Protein AF-A0A354BU21-F1 (afdb_monomer)

Sequence (118 aa):
MILKIMLWLSRILAILAILFIMMFSLDVFGGGDPLTKQMLAFLIHNIPAFALIIALVVSWRYEIAGGAIFILLFIALGIFWGSFKGNSGSLILIAPFLLVGMLLILHRILIAGRGNSQ

Foldseek 3Di:
DVLVVLLVVLLVLLVVLLVVQLVVLCVLPPDPDDPVVSVVSSVVSSPLSVQSVVLSVCCVVPLQSSLVSLVVSLVVQCVVVVVVVPVVVSNVSSVSSNVSSVSSVVSVVVVVVVVVPD

Mean predicted aligned error: 5.65 Å

Radius of gyration: 16.87 Å; Cα contacts (8 Å, |Δi|>4): 102; chains: 1; bounding box: 43×20×57 Å

Structure (mmCIF, N/CA/C/O backbone):
data_AF-A0A354BU21-F1
#
_entry.id   AF-A0A354BU21-F1
#
loop_
_atom_site.group_PDB
_atom_site.id
_atom_site.type_symbol
_atom_site.label_atom_id
_atom_site.label_alt_id
_atom_site.label_comp_id
_atom_site.label_asym_id
_atom_site.label_entity_id
_atom_site.label_seq_id
_atom_site.pdbx_PDB_ins_code
_atom_site.Cartn_x
_atom_site.Cartn_y
_atom_site.Cartn_z
_atom_site.occupancy
_atom_site.B_iso_or_equiv
_atom_site.auth_seq_id
_atom_site.auth_comp_id
_atom_site.auth_asym_id
_atom_site.auth_atom_id
_atom_site.pdbx_PDB_model_num
ATOM 1 N N . MET A 1 1 ? -17.260 11.143 14.302 1.00 74.88 1 MET A N 1
ATOM 2 C CA . MET A 1 1 ? -16.518 11.888 13.258 1.00 74.88 1 MET A CA 1
ATOM 3 C C . MET A 1 1 ? -15.110 11.340 13.059 1.00 74.88 1 MET A C 1
ATOM 5 O O . MET A 1 1 ? -14.862 10.779 12.004 1.00 74.88 1 MET A O 1
ATOM 9 N N . ILE A 1 2 ? -14.243 11.396 14.076 1.00 81.00 2 ILE A N 1
ATOM 10 C CA . ILE A 1 2 ? -12.824 10.986 13.998 1.00 81.00 2 ILE A CA 1
ATOM 11 C C . ILE A 1 2 ? -12.589 9.567 13.452 1.00 81.00 2 ILE A C 1
ATOM 13 O O . ILE A 1 2 ? -11.775 9.406 12.555 1.00 81.00 2 ILE A O 1
ATOM 17 N N . LEU A 1 3 ? -13.343 8.556 13.903 1.00 82.00 3 LEU A N 1
ATOM 18 C CA . LEU A 1 3 ? -13.161 7.172 13.428 1.00 82.00 3 LEU A CA 1
ATOM 19 C C . LEU A 1 3 ? -13.400 7.036 11.914 1.00 82.00 3 LEU A C 1
ATOM 21 O O . LEU A 1 3 ? -12.572 6.486 11.199 1.00 82.00 3 LEU A O 1
ATOM 25 N N . LYS A 1 4 ? -14.475 7.654 11.398 1.00 82.69 4 LYS A N 1
ATOM 26 C CA . LYS A 1 4 ? -14.745 7.686 9.951 1.00 82.69 4 LYS A CA 1
ATOM 27 C C . LYS A 1 4 ? -13.610 8.378 9.189 1.00 82.69 4 LYS A C 1
ATOM 29 O O . LYS A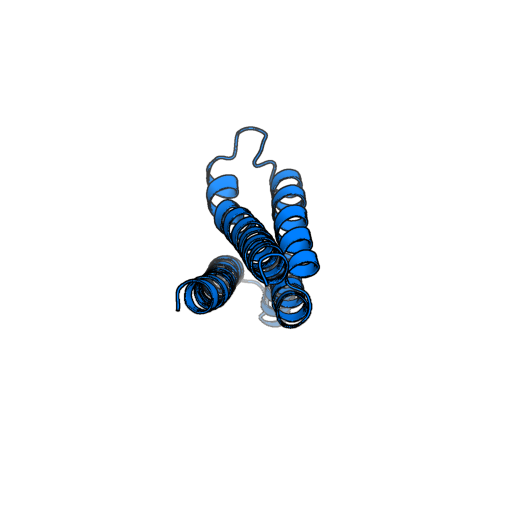 1 4 ? -13.189 7.865 8.161 1.00 82.69 4 LYS A O 1
ATOM 34 N N . ILE A 1 5 ? -13.100 9.501 9.700 1.00 85.62 5 ILE A N 1
ATOM 35 C CA . ILE A 1 5 ? -11.979 10.226 9.080 1.00 85.62 5 ILE A CA 1
ATOM 36 C C . ILE A 1 5 ? -10.738 9.329 9.008 1.00 85.62 5 ILE A C 1
ATOM 38 O O . ILE A 1 5 ? -10.104 9.266 7.965 1.00 85.62 5 ILE A O 1
ATOM 42 N N . MET A 1 6 ? -10.435 8.579 10.069 1.00 83.12 6 MET A N 1
ATOM 43 C CA . MET A 1 6 ? -9.271 7.691 10.138 1.00 83.12 6 MET A CA 1
ATOM 44 C C . MET A 1 6 ? -9.343 6.538 9.121 1.00 83.12 6 MET A C 1
ATOM 46 O O . MET A 1 6 ? -8.348 6.215 8.470 1.00 83.12 6 MET A O 1
ATOM 50 N N . LEU A 1 7 ? -10.535 5.967 8.922 1.00 84.88 7 LEU A N 1
ATOM 51 C CA . LEU A 1 7 ? -10.777 4.929 7.917 1.00 84.88 7 LEU A CA 1
ATOM 52 C C . LEU A 1 7 ? -10.614 5.463 6.486 1.00 84.88 7 LEU A C 1
ATOM 54 O O . LEU A 1 7 ? -9.957 4.834 5.655 1.00 84.88 7 LEU A O 1
ATOM 58 N N . TRP A 1 8 ? -11.201 6.626 6.194 1.00 87.75 8 TRP A N 1
ATOM 59 C CA . TRP A 1 8 ? -11.065 7.267 4.885 1.00 87.75 8 TRP A CA 1
ATOM 60 C C . TRP A 1 8 ? -9.624 7.704 4.619 1.00 87.75 8 TRP A C 1
ATOM 62 O O . TRP A 1 8 ? -9.119 7.460 3.527 1.00 87.75 8 TRP A O 1
ATOM 72 N N . LEU A 1 9 ? -8.938 8.248 5.626 1.00 88.31 9 LEU A N 1
ATOM 73 C CA . LEU A 1 9 ? -7.527 8.615 5.545 1.00 88.31 9 LEU A CA 1
ATOM 74 C C . LEU A 1 9 ? -6.653 7.401 5.213 1.00 88.31 9 LEU A C 1
ATOM 76 O O . LEU A 1 9 ? -5.847 7.481 4.293 1.00 88.31 9 LEU A O 1
ATOM 80 N N . SER A 1 10 ? -6.864 6.266 5.891 1.00 87.88 10 SER A N 1
ATOM 81 C CA . SER A 1 10 ? -6.135 5.016 5.615 1.00 87.88 10 SER A CA 1
ATOM 82 C C . SER A 1 10 ? -6.291 4.577 4.158 1.00 87.88 10 SER A C 1
ATOM 84 O O . SER A 1 10 ? -5.318 4.212 3.504 1.00 87.88 10 SER A O 1
ATOM 86 N N . ARG A 1 11 ? -7.520 4.638 3.631 1.00 89.81 11 ARG A N 1
ATOM 87 C CA . ARG A 1 11 ? -7.841 4.217 2.258 1.00 89.81 11 ARG A CA 1
ATOM 88 C C . ARG A 1 11 ? -7.256 5.164 1.219 1.00 89.81 11 ARG A C 1
ATOM 90 O O . ARG A 1 11 ? -6.665 4.698 0.253 1.00 89.81 11 ARG A O 1
ATOM 97 N N . ILE A 1 12 ? -7.400 6.473 1.421 1.00 92.75 12 ILE A N 1
ATOM 98 C CA . ILE A 1 12 ? -6.835 7.484 0.520 1.00 92.75 12 ILE A CA 1
ATOM 99 C C . ILE A 1 12 ? -5.311 7.355 0.496 1.00 92.75 12 ILE A C 1
ATOM 101 O O . ILE A 1 12 ? -4.725 7.312 -0.581 1.00 92.75 12 ILE A O 1
ATOM 105 N N . LEU A 1 13 ? -4.677 7.211 1.664 1.00 91.88 13 LEU A N 1
ATOM 106 C CA . LEU A 1 13 ? -3.231 7.029 1.768 1.00 91.88 13 LEU A CA 1
ATOM 107 C C . LEU A 1 13 ? -2.765 5.752 1.054 1.00 91.88 13 LEU A C 1
ATOM 109 O O . LEU A 1 13 ? -1.783 5.793 0.318 1.00 91.88 13 LEU A O 1
ATOM 113 N N . ALA A 1 14 ? -3.495 4.643 1.208 1.00 92.19 14 ALA A N 1
ATOM 114 C CA . ALA A 1 14 ? -3.206 3.397 0.503 1.00 92.19 14 ALA A CA 1
ATOM 115 C C . ALA A 1 14 ? -3.312 3.551 -1.021 1.00 92.19 14 ALA A C 1
ATOM 117 O O . ALA A 1 14 ? -2.407 3.134 -1.738 1.00 92.19 14 ALA A O 1
ATOM 118 N N . ILE A 1 15 ? -4.384 4.179 -1.517 1.00 93.94 15 ILE A N 1
ATOM 119 C CA . ILE A 1 15 ? -4.586 4.422 -2.953 1.00 93.94 15 ILE A CA 1
ATOM 120 C C . ILE A 1 15 ? -3.452 5.286 -3.509 1.00 93.94 15 ILE A C 1
ATOM 122 O O . ILE A 1 15 ? -2.859 4.931 -4.525 1.00 93.94 15 ILE A O 1
ATOM 126 N N . LEU A 1 16 ? -3.117 6.387 -2.832 1.00 93.94 16 LEU A N 1
ATOM 127 C CA . LEU A 1 16 ? -2.031 7.273 -3.252 1.00 93.94 16 LEU A CA 1
ATOM 128 C C . LEU A 1 16 ? -0.683 6.545 -3.278 1.00 93.94 16 LEU A C 1
ATOM 130 O O . LEU A 1 16 ? 0.065 6.696 -4.239 1.00 93.94 16 LEU A O 1
ATOM 134 N N . ALA A 1 17 ? -0.391 5.722 -2.271 1.00 90.88 17 ALA A N 1
ATOM 135 C CA . ALA A 1 17 ? 0.848 4.952 -2.222 1.00 90.88 17 ALA A CA 1
ATOM 136 C C . ALA A 1 17 ? 0.927 3.886 -3.335 1.00 90.88 17 ALA A C 1
ATOM 138 O O . ALA A 1 17 ? 1.988 3.694 -3.926 1.00 90.88 17 ALA A O 1
ATOM 139 N N . ILE A 1 18 ? -0.192 3.231 -3.666 1.00 93.25 18 ILE A N 1
ATOM 140 C CA . ILE A 1 18 ? -0.276 2.284 -4.791 1.00 93.25 18 ILE A CA 1
ATOM 141 C C . ILE A 1 18 ? -0.014 3.002 -6.116 1.00 93.25 18 ILE A C 1
ATOM 143 O O . ILE A 1 18 ? 0.813 2.543 -6.901 1.00 93.25 18 ILE A O 1
ATOM 147 N N . LEU A 1 19 ? -0.690 4.131 -6.355 1.00 92.69 19 LEU A N 1
ATOM 148 C CA . LEU A 1 19 ? -0.500 4.923 -7.573 1.00 92.69 19 LEU A CA 1
ATOM 149 C C . LEU A 1 19 ? 0.944 5.417 -7.690 1.00 92.69 19 LEU A C 1
ATOM 151 O O . LEU A 1 19 ? 1.528 5.338 -8.767 1.00 92.69 19 LEU A O 1
ATOM 155 N N . PHE A 1 20 ? 1.536 5.855 -6.579 1.00 91.12 20 PHE A N 1
ATOM 156 C CA . PHE A 1 20 ? 2.929 6.279 -6.537 1.00 91.12 20 PHE A CA 1
ATOM 157 C C . PHE A 1 20 ? 3.890 5.152 -6.936 1.00 91.12 20 PHE A C 1
ATOM 159 O O . PHE A 1 20 ? 4.766 5.385 -7.762 1.00 91.12 20 PHE A O 1
ATOM 166 N N . ILE A 1 21 ? 3.700 3.922 -6.437 1.00 89.06 21 ILE A N 1
ATOM 167 C CA . ILE A 1 21 ? 4.499 2.768 -6.890 1.00 89.06 21 ILE A CA 1
ATOM 168 C C . ILE A 1 21 ? 4.278 2.477 -8.373 1.00 89.06 21 ILE A C 1
ATOM 170 O O . ILE A 1 21 ? 5.249 2.250 -9.092 1.00 89.06 21 ILE A O 1
ATOM 174 N N . MET A 1 22 ? 3.029 2.495 -8.846 1.00 90.88 22 MET A N 1
ATOM 175 C CA . MET A 1 22 ? 2.736 2.224 -10.256 1.00 90.88 22 MET A CA 1
ATOM 176 C C . MET A 1 22 ? 3.447 3.203 -11.192 1.00 90.88 22 MET A C 1
ATOM 178 O O . MET A 1 22 ? 3.871 2.801 -12.272 1.00 90.88 22 MET A O 1
ATOM 182 N N . MET A 1 23 ? 3.648 4.459 -10.783 1.00 91.62 23 MET A N 1
ATOM 183 C CA . MET A 1 23 ? 4.386 5.433 -11.593 1.00 91.62 23 MET A CA 1
ATOM 184 C C . MET A 1 23 ? 5.830 5.006 -11.885 1.00 91.62 23 MET A C 1
ATOM 186 O O . MET A 1 23 ? 6.318 5.305 -12.970 1.00 91.62 23 MET A O 1
ATOM 190 N N . PHE A 1 24 ? 6.501 4.277 -10.984 1.00 88.06 24 PHE A N 1
ATOM 191 C CA . PHE A 1 24 ? 7.869 3.799 -11.234 1.00 88.06 24 PHE A CA 1
ATOM 192 C C . PHE A 1 24 ? 7.932 2.771 -12.363 1.00 88.06 24 PHE A C 1
ATOM 194 O O . PHE A 1 24 ? 8.906 2.753 -13.099 1.00 88.06 24 PHE A O 1
ATOM 201 N N . SER A 1 25 ? 6.878 1.973 -12.558 1.00 90.62 25 SER A N 1
ATOM 202 C CA . SER A 1 25 ? 6.828 0.984 -13.647 1.00 90.62 25 SER A CA 1
ATOM 203 C C . SER A 1 25 ? 6.757 1.606 -15.046 1.00 90.62 25 SER A C 1
ATOM 205 O O . SER A 1 25 ? 6.969 0.911 -16.039 1.00 90.62 25 SER A O 1
ATOM 207 N N . LEU A 1 26 ? 6.449 2.907 -15.144 1.00 91.00 26 LEU A N 1
ATOM 208 C CA . LEU A 1 26 ? 6.425 3.620 -16.419 1.00 91.00 26 LEU A CA 1
ATOM 209 C C . LEU A 1 26 ? 7.830 3.790 -17.021 1.00 91.00 26 LEU A C 1
ATOM 211 O O . LEU A 1 26 ? 7.925 4.102 -18.205 1.00 91.00 26 LEU A O 1
ATOM 215 N N . ASP A 1 27 ? 8.898 3.560 -16.247 1.00 89.00 27 ASP A N 1
ATOM 216 C CA . ASP A 1 27 ? 10.287 3.627 -16.723 1.00 89.00 27 ASP A CA 1
ATOM 217 C C . ASP A 1 27 ? 10.623 2.579 -17.801 1.00 89.00 27 ASP A C 1
ATOM 219 O O . ASP A 1 27 ? 11.557 2.759 -18.580 1.00 89.00 27 ASP A O 1
ATOM 223 N N . VAL A 1 28 ? 9.821 1.515 -17.888 1.00 90.56 28 VAL A N 1
ATOM 224 C CA . VAL A 1 28 ? 9.927 0.453 -18.893 1.00 90.56 28 VAL A CA 1
ATOM 225 C C . VAL A 1 28 ? 9.606 0.976 -20.300 1.00 90.56 28 VAL A C 1
ATOM 227 O O . VAL A 1 28 ? 10.063 0.407 -21.298 1.00 90.56 28 VAL A O 1
ATOM 230 N N . PHE A 1 29 ? 8.820 2.051 -20.405 1.00 89.00 29 PHE A N 1
ATOM 231 C CA . PHE A 1 29 ? 8.453 2.642 -21.687 1.00 89.00 29 PHE A CA 1
ATOM 232 C C . PHE A 1 29 ? 9.547 3.574 -22.215 1.00 89.00 29 PHE A C 1
ATOM 234 O O . PHE A 1 29 ? 10.121 4.374 -21.484 1.00 89.00 29 PHE A O 1
ATOM 241 N N . GLY A 1 30 ? 9.800 3.510 -23.525 1.00 83.31 30 GLY A N 1
ATOM 242 C CA . GLY A 1 30 ? 10.805 4.351 -24.195 1.00 83.31 30 GLY A CA 1
ATOM 243 C C . GLY A 1 30 ? 12.152 3.668 -24.447 1.00 83.31 30 GLY A C 1
ATOM 244 O O . GLY A 1 30 ? 13.028 4.263 -25.072 1.00 83.31 30 GLY A O 1
ATOM 245 N N . GLY A 1 31 ? 12.309 2.406 -24.036 1.00 78.19 31 GLY A N 1
ATOM 246 C CA . GLY A 1 31 ? 13.399 1.550 -24.509 1.00 78.19 31 GLY A CA 1
ATOM 247 C C . GLY A 1 31 ? 13.222 1.156 -25.983 1.00 78.19 31 GLY A C 1
ATOM 248 O O . GLY A 1 31 ? 12.108 1.127 -26.500 1.00 78.19 31 GLY A O 1
ATOM 249 N N . GLY A 1 32 ? 14.311 0.792 -26.669 1.00 85.75 32 GLY A N 1
ATOM 250 C CA . GLY A 1 32 ? 14.281 0.314 -28.066 1.00 85.75 32 GLY A CA 1
ATOM 251 C C . GLY A 1 32 ? 13.638 -1.069 -28.271 1.00 85.75 32 GLY A C 1
ATOM 252 O O . GLY A 1 32 ? 13.707 -1.624 -29.365 1.00 85.75 32 GLY A O 1
ATOM 253 N N . ASP A 1 33 ? 13.047 -1.646 -27.223 1.00 88.81 33 ASP A N 1
ATOM 254 C CA . ASP A 1 33 ? 12.380 -2.944 -27.259 1.00 88.81 33 ASP A CA 1
ATOM 255 C C . ASP A 1 33 ? 11.009 -2.870 -27.963 1.00 88.81 33 ASP A C 1
ATOM 257 O O . ASP A 1 33 ? 10.345 -1.833 -27.922 1.00 88.81 33 ASP A O 1
ATOM 261 N N . PRO A 1 34 ? 10.511 -3.974 -28.550 1.00 93.12 34 PRO A N 1
ATOM 262 C CA . PRO A 1 34 ? 9.161 -4.034 -29.105 1.00 93.12 34 PRO A CA 1
ATOM 263 C C . PRO A 1 34 ? 8.079 -3.714 -28.064 1.00 93.12 34 PRO A C 1
ATOM 265 O O . PRO A 1 34 ? 8.173 -4.129 -26.906 1.00 93.12 34 PRO A O 1
ATOM 268 N N . LEU A 1 35 ? 6.994 -3.062 -28.497 1.00 90.00 35 LEU A N 1
ATOM 269 C CA . LEU A 1 35 ? 5.894 -2.630 -27.622 1.00 90.00 35 LEU A CA 1
ATOM 270 C C . LEU A 1 35 ? 5.284 -3.784 -26.803 1.00 90.00 35 LEU A C 1
ATOM 272 O O . LEU A 1 35 ? 4.969 -3.612 -25.630 1.00 90.00 35 LEU A O 1
ATOM 276 N N . THR A 1 36 ? 5.193 -4.988 -27.372 1.00 91.69 36 THR A N 1
ATOM 277 C CA . THR A 1 36 ? 4.711 -6.191 -26.667 1.00 91.69 36 THR A CA 1
ATOM 278 C C . THR A 1 36 ? 5.583 -6.564 -25.468 1.00 91.69 36 THR A C 1
ATOM 280 O O . THR A 1 36 ? 5.065 -6.919 -24.408 1.00 91.69 36 THR A O 1
ATOM 283 N N . LYS A 1 37 ? 6.907 -6.446 -25.607 1.00 92.06 37 LYS A N 1
ATOM 284 C CA . LYS A 1 37 ? 7.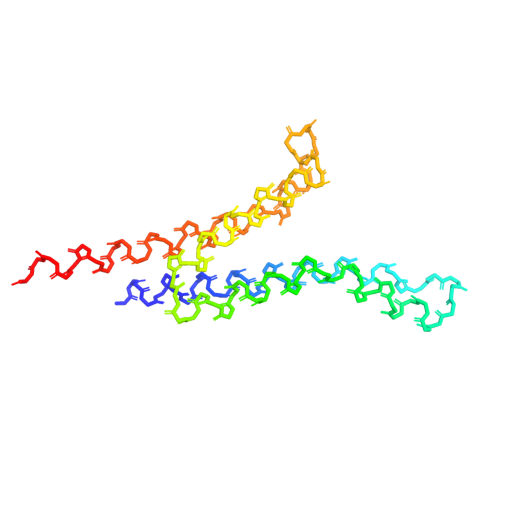869 -6.732 -24.539 1.00 92.06 37 LYS A CA 1
ATOM 285 C C . LYS A 1 37 ? 7.811 -5.662 -23.447 1.00 92.06 37 LYS A C 1
ATOM 287 O O . LYS A 1 37 ? 7.829 -6.014 -22.271 1.00 92.06 37 LYS A O 1
ATOM 292 N N . GLN A 1 38 ? 7.649 -4.391 -23.825 1.00 92.44 38 GLN A N 1
ATOM 293 C CA . GLN A 1 38 ? 7.448 -3.290 -22.873 1.00 92.44 38 GLN A CA 1
ATOM 294 C C . GLN A 1 38 ? 6.161 -3.477 -22.055 1.00 92.44 38 GLN A C 1
ATOM 296 O O . GLN A 1 38 ? 6.191 -3.362 -20.833 1.00 92.44 38 GLN A O 1
ATOM 301 N N . MET A 1 39 ? 5.044 -3.853 -22.692 1.00 91.56 39 MET 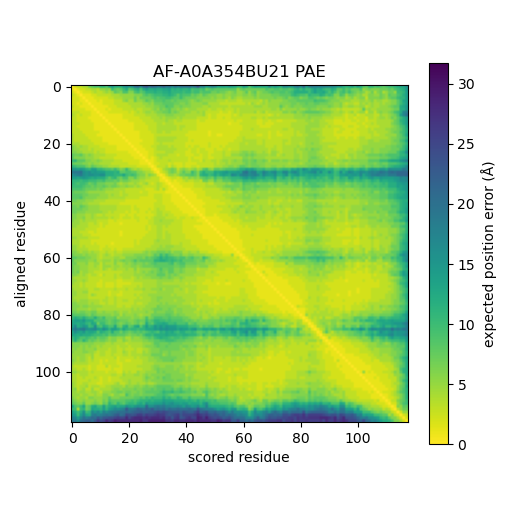A N 1
ATOM 302 C CA . MET A 1 39 ? 3.782 -4.118 -21.984 1.00 91.56 39 MET A CA 1
ATOM 303 C C . MET A 1 39 ? 3.896 -5.284 -20.995 1.00 91.56 39 MET A C 1
ATOM 305 O O . MET A 1 39 ? 3.381 -5.198 -19.879 1.00 91.56 39 MET A O 1
ATOM 309 N N . LEU A 1 40 ? 4.585 -6.365 -21.376 1.00 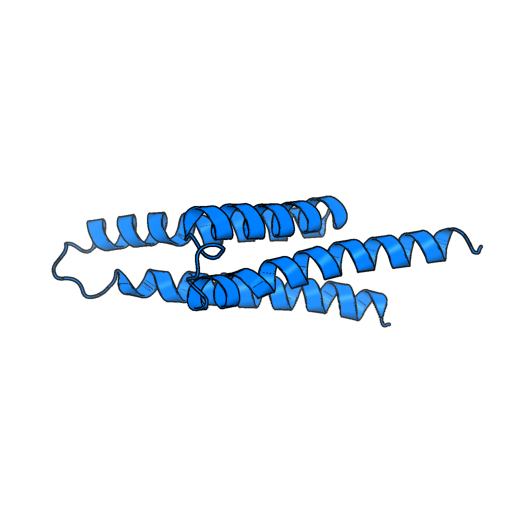92.62 40 LEU A N 1
ATOM 310 C CA . LEU A 1 40 ? 4.810 -7.499 -20.478 1.00 92.62 40 LEU A CA 1
ATOM 311 C C . LEU A 1 40 ? 5.686 -7.097 -19.284 1.00 92.62 40 LEU A C 1
ATOM 313 O O . LEU A 1 40 ? 5.359 -7.415 -18.141 1.00 92.62 40 LEU A O 1
ATOM 317 N N . ALA A 1 41 ? 6.772 -6.368 -19.541 1.00 91.50 41 ALA A N 1
ATOM 318 C CA . ALA A 1 41 ? 7.662 -5.880 -18.497 1.00 91.50 41 ALA A CA 1
ATOM 319 C C . ALA A 1 41 ? 6.943 -4.907 -17.546 1.00 91.50 41 ALA A C 1
ATOM 321 O O . ALA A 1 41 ? 7.104 -5.039 -16.334 1.00 91.50 41 ALA A O 1
ATOM 322 N N . PHE A 1 42 ? 6.078 -4.026 -18.055 1.00 92.81 42 PHE A N 1
ATOM 323 C CA . PHE A 1 42 ? 5.221 -3.154 -17.247 1.00 92.81 42 PHE A CA 1
ATOM 324 C C . PHE A 1 42 ? 4.283 -3.949 -16.321 1.00 92.81 42 PHE A C 1
ATOM 326 O O . PHE A 1 42 ? 4.149 -3.624 -15.140 1.00 92.81 42 PHE A O 1
ATOM 333 N N . LEU A 1 43 ? 3.660 -5.026 -16.818 1.00 91.88 43 LEU A N 1
ATOM 334 C CA . LEU A 1 43 ? 2.802 -5.896 -16.001 1.00 9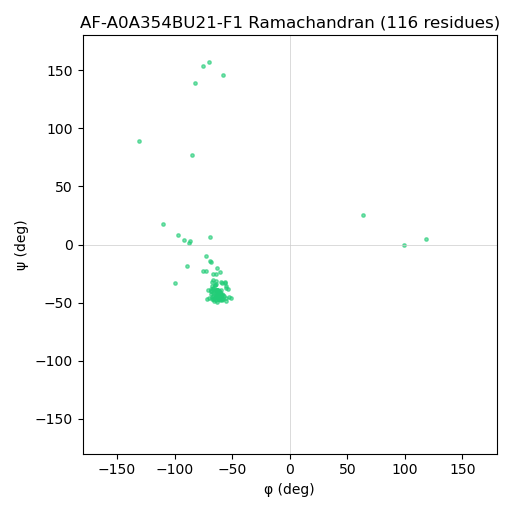1.88 43 LEU A CA 1
ATOM 335 C C . LEU A 1 43 ? 3.581 -6.576 -14.869 1.00 91.88 43 LEU A C 1
ATOM 337 O O . LEU A 1 43 ? 3.100 -6.633 -13.738 1.00 91.88 43 LEU A O 1
ATOM 341 N N . ILE A 1 44 ? 4.789 -7.061 -15.165 1.00 91.00 44 ILE A N 1
ATOM 342 C CA . ILE A 1 44 ? 5.655 -7.728 -14.185 1.00 91.00 44 ILE A CA 1
ATOM 343 C C . ILE A 1 44 ? 6.152 -6.731 -13.126 1.00 91.00 44 ILE A C 1
ATOM 345 O O . ILE A 1 44 ? 6.110 -7.034 -11.933 1.00 91.00 44 ILE A O 1
ATOM 349 N N . HIS A 1 45 ? 6.552 -5.520 -13.526 1.00 89.38 45 HIS A N 1
ATOM 350 C CA . HIS A 1 45 ? 6.988 -4.476 -12.588 1.00 89.38 45 HIS A CA 1
ATOM 351 C C . HIS A 1 45 ? 5.861 -4.012 -11.655 1.00 89.38 45 HIS A C 1
ATOM 353 O O . HIS A 1 45 ? 6.132 -3.589 -10.534 1.00 89.38 45 HIS A O 1
ATOM 359 N N . ASN A 1 46 ? 4.598 -4.148 -12.072 1.00 92.50 46 ASN A N 1
ATOM 360 C CA . ASN A 1 46 ? 3.429 -3.805 -11.261 1.00 92.50 46 ASN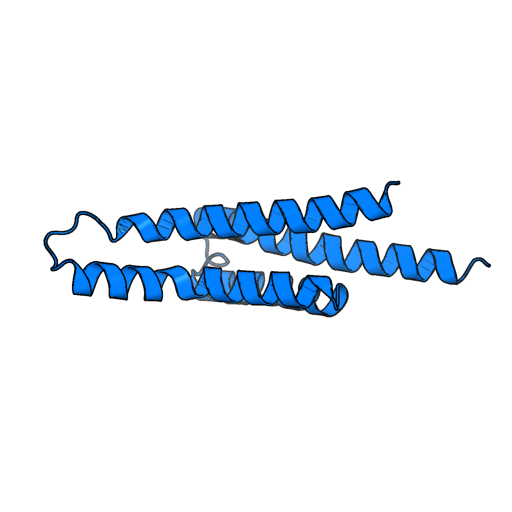 A CA 1
ATOM 361 C C . ASN A 1 46 ? 2.920 -4.929 -10.347 1.00 92.50 46 ASN A C 1
ATOM 363 O O . ASN A 1 46 ? 1.965 -4.704 -9.602 1.00 92.50 46 ASN A O 1
ATOM 367 N N . ILE A 1 47 ? 3.558 -6.105 -10.317 1.00 91.44 47 ILE A N 1
ATOM 368 C CA . ILE A 1 47 ? 3.199 -7.186 -9.377 1.00 91.44 47 ILE A CA 1
ATOM 369 C C . ILE A 1 47 ? 3.120 -6.694 -7.914 1.00 91.44 47 ILE A C 1
ATOM 371 O O . ILE A 1 47 ? 2.115 -6.987 -7.255 1.00 91.44 47 ILE A O 1
ATOM 375 N N . PRO A 1 48 ? 4.085 -5.904 -7.390 1.00 88.25 48 PRO A N 1
ATOM 376 C CA . PRO A 1 48 ? 3.994 -5.353 -6.036 1.00 88.25 48 PRO A CA 1
ATOM 377 C C . PRO A 1 48 ? 2.760 -4.459 -5.842 1.00 88.25 48 PRO A C 1
ATOM 379 O O . PRO A 1 48 ? 2.095 -4.531 -4.809 1.00 88.25 48 PRO A O 1
ATOM 382 N N . ALA A 1 49 ? 2.411 -3.652 -6.848 1.00 91.88 49 ALA A N 1
ATOM 383 C CA . ALA A 1 49 ? 1.246 -2.776 -6.799 1.00 91.88 49 ALA A CA 1
ATOM 384 C C . ALA A 1 49 ? -0.070 -3.570 -6.818 1.00 91.88 49 ALA A C 1
ATOM 386 O O . ALA A 1 49 ? -0.982 -3.263 -6.049 1.00 91.88 49 ALA A O 1
ATOM 387 N N . PHE A 1 50 ? -0.165 -4.633 -7.622 1.00 93.00 50 PHE A N 1
ATOM 388 C CA . PHE A 1 50 ? -1.337 -5.513 -7.627 1.00 93.00 50 PHE A CA 1
ATOM 389 C C . PHE A 1 50 ? -1.533 -6.222 -6.281 1.00 93.00 50 PHE A C 1
ATOM 391 O O . PHE A 1 50 ? -2.664 -6.305 -5.799 1.00 93.00 50 PHE A O 1
ATOM 398 N N . ALA A 1 51 ? -0.452 -6.657 -5.625 1.00 92.00 51 ALA A N 1
ATOM 399 C CA . ALA A 1 51 ? -0.529 -7.226 -4.278 1.00 92.00 51 ALA A CA 1
ATOM 400 C C . ALA A 1 51 ? -1.099 -6.220 -3.257 1.00 92.00 51 ALA A C 1
ATOM 402 O O . ALA A 1 51 ? -1.961 -6.570 -2.447 1.00 92.00 51 ALA A O 1
ATOM 403 N N . LEU A 1 52 ? -0.682 -4.952 -3.336 1.00 91.50 52 LEU A N 1
ATOM 404 C CA . LEU A 1 52 ? -1.204 -3.876 -2.487 1.00 91.50 52 LEU A CA 1
ATOM 405 C C . LEU A 1 52 ? -2.676 -3.546 -2.788 1.00 91.50 52 LEU A C 1
ATOM 407 O O . LEU A 1 52 ? -3.441 -3.275 -1.862 1.00 91.50 52 LEU A O 1
ATOM 411 N N . ILE A 1 53 ? -3.107 -3.615 -4.053 1.00 93.69 53 ILE A N 1
ATOM 412 C CA . ILE A 1 53 ? -4.524 -3.455 -4.426 1.00 93.69 53 ILE A CA 1
ATOM 413 C C . ILE A 1 53 ? -5.373 -4.555 -3.792 1.00 93.69 53 ILE A C 1
ATOM 415 O O . ILE A 1 53 ? -6.415 -4.261 -3.206 1.00 93.69 53 ILE A O 1
ATOM 419 N N . ILE A 1 54 ? -4.925 -5.811 -3.856 1.00 92.88 54 ILE A N 1
ATOM 420 C CA . ILE A 1 54 ? -5.630 -6.928 -3.214 1.00 92.88 54 ILE A CA 1
ATOM 421 C C . ILE A 1 54 ? -5.734 -6.682 -1.702 1.00 92.88 54 ILE A C 1
ATOM 423 O O . ILE A 1 54 ? -6.818 -6.821 -1.134 1.00 92.88 54 ILE A O 1
ATOM 427 N N . ALA A 1 55 ? -4.650 -6.239 -1.058 1.00 90.75 55 ALA A N 1
ATOM 428 C CA . ALA A 1 55 ? -4.654 -5.889 0.363 1.00 90.75 55 ALA A CA 1
ATOM 429 C C . ALA A 1 55 ? -5.666 -4.776 0.691 1.00 90.75 55 ALA A C 1
ATOM 431 O O . ALA A 1 55 ? -6.418 -4.886 1.664 1.00 90.75 55 ALA A O 1
ATOM 432 N N . LEU A 1 56 ? -5.741 -3.734 -0.145 1.00 92.25 56 LEU A N 1
ATOM 433 C CA . LEU A 1 56 ? -6.720 -2.654 -0.012 1.00 92.25 56 LEU A CA 1
ATOM 434 C C . LEU A 1 56 ? -8.160 -3.170 -0.137 1.00 92.25 56 LEU A C 1
ATOM 436 O O . LEU A 1 56 ? -9.001 -2.824 0.695 1.00 92.25 56 LEU A O 1
ATOM 440 N N . VAL A 1 57 ? -8.446 -4.028 -1.119 1.00 92.88 57 VAL A N 1
ATOM 441 C CA . VAL A 1 57 ? -9.783 -4.614 -1.310 1.00 92.88 57 VAL A CA 1
ATOM 442 C C . VAL A 1 57 ? -10.173 -5.481 -0.110 1.00 92.88 57 VAL A C 1
ATOM 444 O O . VAL A 1 57 ? -11.282 -5.352 0.409 1.00 92.88 57 VAL A O 1
ATOM 447 N N . VAL A 1 58 ? -9.255 -6.307 0.401 1.00 89.06 58 VAL A N 1
ATOM 448 C CA . VAL A 1 58 ? -9.488 -7.112 1.614 1.00 89.06 58 VAL A CA 1
ATOM 449 C C . VAL A 1 58 ? -9.741 -6.212 2.830 1.00 89.06 58 VAL A C 1
ATOM 451 O O . VAL A 1 58 ? -10.645 -6.488 3.629 1.00 89.06 58 VAL A O 1
ATOM 454 N N . SER A 1 59 ? -9.016 -5.093 2.940 1.00 88.31 59 SER A N 1
ATOM 455 C CA . SER A 1 59 ? -9.175 -4.132 4.039 1.00 88.31 59 SER A CA 1
ATOM 456 C C . SER A 1 59 ? -10.574 -3.506 4.117 1.00 88.31 59 SER A C 1
ATOM 458 O O . SER A 1 59 ? -10.993 -3.088 5.198 1.00 88.31 59 SER A O 1
ATOM 460 N N . TRP A 1 60 ? -11.335 -3.471 3.013 1.00 83.75 60 TRP A N 1
ATOM 461 C CA . TRP A 1 60 ? -12.695 -2.919 3.012 1.00 83.75 60 TRP A CA 1
ATOM 462 C C . TRP A 1 60 ? -13.690 -3.739 3.820 1.00 83.75 60 TRP A C 1
ATOM 464 O O . TRP A 1 60 ? -14.612 -3.158 4.399 1.00 83.75 60 TRP A O 1
ATOM 474 N N . ARG A 1 61 ? -13.507 -5.060 3.878 1.00 84.00 61 ARG A N 1
ATOM 475 C CA . ARG A 1 61 ? -14.354 -5.955 4.675 1.00 84.00 61 ARG A CA 1
ATOM 476 C C . ARG A 1 61 ? -13.702 -6.333 6.005 1.00 84.00 61 ARG A C 1
ATOM 478 O O . ARG A 1 61 ? -14.414 -6.478 6.998 1.00 84.00 61 ARG A O 1
ATOM 485 N N . TYR A 1 62 ? -12.373 -6.455 6.036 1.00 86.94 62 TYR A N 1
ATOM 486 C CA . TYR A 1 62 ? -11.611 -6.931 7.191 1.00 86.94 62 TYR A CA 1
ATOM 487 C C . TYR A 1 62 ? -10.443 -5.992 7.519 1.00 86.94 62 TYR A C 1
ATOM 489 O O . TYR A 1 62 ? -9.321 -6.196 7.066 1.00 86.94 62 TYR A O 1
ATOM 497 N N . GLU A 1 63 ? -10.690 -4.981 8.357 1.00 85.88 63 GLU A N 1
ATOM 498 C CA . GLU A 1 63 ? -9.694 -3.947 8.698 1.00 85.88 63 GLU A CA 1
ATOM 499 C C . GLU A 1 63 ? -8.401 -4.519 9.310 1.00 85.88 63 GLU A C 1
ATOM 501 O O . GLU A 1 63 ? -7.312 -4.129 8.901 1.00 85.88 63 GLU A O 1
ATOM 506 N N . ILE A 1 64 ? -8.502 -5.487 10.235 1.00 86.12 64 ILE A N 1
ATOM 507 C CA . ILE A 1 64 ? -7.323 -6.117 10.867 1.00 86.12 64 ILE A CA 1
ATOM 508 C C . ILE A 1 64 ? -6.541 -6.951 9.856 1.00 86.12 64 ILE A C 1
ATOM 510 O O . ILE A 1 64 ? -5.321 -6.849 9.801 1.00 86.12 64 ILE A 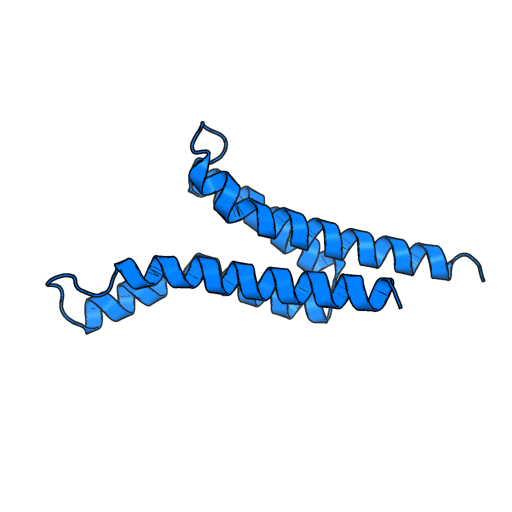O 1
ATOM 514 N N . ALA A 1 65 ? -7.231 -7.762 9.047 1.00 87.00 65 ALA A N 1
ATOM 515 C CA . ALA A 1 65 ? -6.571 -8.595 8.047 1.00 87.00 65 ALA A CA 1
ATOM 516 C C . ALA A 1 65 ? -5.880 -7.725 6.989 1.00 87.00 65 ALA A C 1
ATOM 518 O O . ALA A 1 65 ? -4.715 -7.951 6.685 1.00 87.00 65 ALA A O 1
ATOM 519 N N . GLY A 1 66 ? -6.555 -6.681 6.498 1.00 88.12 66 GLY A N 1
ATOM 520 C CA . GLY A 1 66 ? -5.960 -5.711 5.582 1.00 88.12 66 GLY A CA 1
ATOM 521 C C . GLY A 1 66 ? -4.742 -5.020 6.191 1.00 88.12 66 GLY A C 1
ATOM 522 O O . GLY A 1 66 ? -3.687 -4.982 5.564 1.00 88.12 66 GLY A O 1
ATOM 523 N N . GLY A 1 67 ? -4.851 -4.542 7.435 1.00 89.38 67 GLY A N 1
ATOM 524 C CA . GLY A 1 67 ? -3.734 -3.909 8.134 1.00 89.38 67 GLY A CA 1
ATOM 525 C C . GLY A 1 67 ? -2.539 -4.846 8.334 1.00 89.38 67 GLY A C 1
ATOM 526 O O . GLY A 1 67 ? -1.404 -4.459 8.061 1.00 89.38 67 GLY A O 1
ATOM 527 N N . ALA A 1 68 ? -2.790 -6.098 8.722 1.00 92.44 68 ALA A N 1
ATOM 528 C CA . ALA A 1 68 ? -1.757 -7.123 8.847 1.00 92.44 68 ALA A CA 1
ATOM 529 C C . ALA A 1 68 ? -1.079 -7.420 7.500 1.00 92.44 68 ALA A C 1
ATOM 531 O O . ALA A 1 68 ? 0.146 -7.484 7.440 1.00 92.44 68 ALA A O 1
ATOM 532 N N . ILE A 1 69 ? -1.846 -7.532 6.411 1.00 92.62 69 ILE A N 1
ATOM 533 C CA . ILE A 1 69 ? -1.296 -7.743 5.065 1.00 92.62 69 ILE A CA 1
ATOM 534 C C . ILE A 1 69 ? -0.421 -6.555 4.644 1.00 92.62 69 ILE A C 1
ATOM 536 O O . ILE A 1 69 ? 0.669 -6.775 4.128 1.00 92.62 69 ILE A O 1
ATOM 540 N N . PHE A 1 70 ? -0.835 -5.309 4.899 1.00 92.69 70 PHE A N 1
ATOM 541 C CA . PHE A 1 70 ? -0.012 -4.128 4.596 1.00 92.69 70 PHE A CA 1
ATOM 542 C C . PHE A 1 70 ? 1.318 -4.120 5.366 1.00 92.69 70 PHE A C 1
ATOM 544 O O . PHE A 1 70 ? 2.356 -3.799 4.786 1.00 92.69 70 PHE A O 1
ATOM 551 N N . ILE A 1 71 ? 1.314 -4.525 6.640 1.00 93.31 71 ILE A N 1
ATOM 552 C CA . ILE A 1 71 ? 2.543 -4.664 7.440 1.00 93.31 71 ILE A CA 1
ATOM 553 C C . ILE A 1 71 ? 3.426 -5.790 6.889 1.00 93.31 71 ILE A C 1
ATOM 555 O O . ILE A 1 71 ? 4.635 -5.613 6.743 1.00 93.31 71 ILE A O 1
ATOM 559 N N . LEU A 1 72 ? 2.836 -6.936 6.545 1.00 93.81 72 LEU A N 1
ATOM 560 C CA . LEU A 1 72 ? 3.573 -8.049 5.945 1.00 93.81 72 LEU A CA 1
ATOM 561 C C . LEU A 1 72 ? 4.186 -7.657 4.598 1.00 93.81 72 LEU A C 1
ATOM 563 O O . LEU A 1 72 ? 5.343 -7.983 4.349 1.00 93.81 72 LEU A O 1
ATOM 567 N N . LEU A 1 73 ? 3.457 -6.916 3.762 1.00 91.75 73 LEU A N 1
ATOM 568 C CA . LEU A 1 73 ? 3.969 -6.388 2.499 1.00 91.75 73 LEU A CA 1
ATOM 569 C C . LEU A 1 73 ? 5.107 -5.391 2.731 1.00 91.75 73 LEU A C 1
ATOM 571 O O . LEU A 1 73 ? 6.117 -5.483 2.044 1.00 91.75 73 LEU A O 1
ATOM 575 N N . PHE A 1 74 ? 5.012 -4.505 3.725 1.00 92.56 74 PHE A N 1
ATOM 576 C CA . PHE A 1 74 ? 6.129 -3.633 4.107 1.00 92.56 74 PHE A CA 1
ATOM 577 C C . PHE A 1 74 ? 7.394 -4.440 4.440 1.00 92.56 74 PHE A C 1
ATOM 579 O O . PHE A 1 74 ? 8.465 -4.153 3.907 1.00 92.56 74 PHE A O 1
ATOM 586 N N . ILE A 1 75 ? 7.277 -5.483 5.267 1.00 91.81 75 ILE A N 1
ATOM 587 C CA . ILE A 1 75 ? 8.423 -6.324 5.641 1.00 91.81 75 ILE A CA 1
ATOM 588 C C . ILE A 1 75 ? 8.959 -7.082 4.420 1.00 91.81 75 ILE A C 1
ATOM 590 O O . ILE A 1 75 ? 10.162 -7.058 4.164 1.00 91.81 75 ILE A O 1
ATOM 594 N N . ALA A 1 76 ? 8.081 -7.729 3.651 1.00 91.00 76 ALA A N 1
ATOM 595 C CA . ALA A 1 76 ? 8.461 -8.534 2.494 1.00 91.00 76 ALA A CA 1
ATOM 596 C C . ALA A 1 76 ? 9.166 -7.694 1.420 1.00 91.00 76 ALA A C 1
ATOM 598 O O . ALA A 1 76 ? 10.239 -8.072 0.952 1.00 91.00 76 ALA A O 1
ATOM 599 N N . LEU A 1 77 ? 8.606 -6.530 1.079 1.00 88.06 77 LEU A N 1
ATOM 600 C CA . LEU A 1 77 ? 9.200 -5.601 0.119 1.00 88.06 77 LEU A CA 1
ATOM 601 C C . LEU A 1 77 ? 10.508 -5.003 0.657 1.00 88.06 77 LEU A C 1
ATOM 603 O O . LEU A 1 77 ? 11.471 -4.881 -0.095 1.00 88.06 77 LEU A O 1
ATOM 607 N N . GLY A 1 78 ? 10.584 -4.705 1.958 1.00 88.38 78 GLY A N 1
ATOM 608 C CA . GLY A 1 78 ? 11.811 -4.220 2.594 1.00 88.38 78 GLY A CA 1
ATOM 609 C C . GLY A 1 78 ? 12.951 -5.242 2.592 1.00 88.38 78 GLY A C 1
ATOM 610 O O . GLY A 1 78 ? 14.114 -4.871 2.427 1.00 88.38 78 GLY A O 1
ATOM 611 N N . ILE A 1 79 ? 12.640 -6.534 2.724 1.00 88.88 79 ILE A N 1
ATOM 612 C CA . ILE A 1 79 ? 13.625 -7.614 2.569 1.00 88.88 79 ILE A CA 1
ATOM 613 C C . ILE A 1 79 ? 14.020 -7.760 1.096 1.00 88.88 79 ILE A C 1
ATOM 615 O O . ILE A 1 79 ? 15.212 -7.810 0.795 1.00 88.88 79 ILE A O 1
ATOM 619 N N . PHE A 1 80 ? 13.039 -7.789 0.189 1.00 86.69 80 PHE A N 1
ATOM 620 C CA . PHE A 1 80 ? 13.252 -7.979 -1.248 1.00 86.69 80 PHE A CA 1
ATOM 621 C C . PHE A 1 80 ? 14.137 -6.885 -1.864 1.00 86.69 80 PHE A C 1
ATOM 623 O O . PHE A 1 80 ? 15.083 -7.197 -2.582 1.00 86.69 80 PHE A O 1
ATOM 630 N N . TRP A 1 81 ? 13.897 -5.614 -1.524 1.00 83.69 81 TRP A N 1
ATOM 631 C CA . TRP A 1 81 ? 14.712 -4.482 -1.986 1.00 83.69 81 TRP A CA 1
ATOM 632 C C . TRP A 1 81 ? 15.942 -4.187 -1.116 1.00 83.69 81 TRP A C 1
ATOM 634 O O . TRP A 1 81 ? 16.670 -3.225 -1.377 1.00 83.69 81 TRP A O 1
ATOM 644 N N . GLY A 1 82 ? 16.197 -4.992 -0.079 1.00 84.19 82 GLY A N 1
ATOM 645 C CA . GLY A 1 82 ? 17.339 -4.801 0.816 1.00 84.19 82 GLY A CA 1
ATOM 646 C C . GLY A 1 82 ? 17.297 -3.487 1.603 1.00 84.19 82 GLY A C 1
ATOM 647 O O . GLY A 1 82 ? 18.342 -2.990 2.024 1.00 84.19 82 GLY A O 1
ATOM 648 N N . SER A 1 83 ? 16.110 -2.920 1.828 1.00 83.62 83 SER A N 1
ATOM 649 C CA . SER A 1 83 ? 15.907 -1.626 2.491 1.00 83.62 83 SER A CA 1
ATOM 650 C C . SER A 1 83 ? 16.549 -1.569 3.877 1.00 83.62 83 SER A C 1
ATOM 652 O O . SER A 1 83 ? 17.161 -0.568 4.240 1.00 83.62 83 SER A O 1
ATOM 654 N N . PHE A 1 84 ? 16.498 -2.674 4.626 1.00 78.81 84 PHE A N 1
ATOM 655 C CA . PHE A 1 84 ? 17.077 -2.770 5.971 1.00 78.81 84 PHE A CA 1
ATOM 656 C C . PHE A 1 84 ? 18.612 -2.838 5.998 1.00 78.81 84 PHE A C 1
ATOM 658 O O . PHE A 1 84 ? 19.204 -2.736 7.069 1.00 78.81 84 PHE A O 1
ATOM 665 N N . LYS A 1 85 ? 19.271 -3.004 4.843 1.00 81.94 85 LYS A N 1
ATOM 666 C CA . LYS A 1 85 ? 20.737 -3.096 4.731 1.00 81.94 85 LYS A CA 1
ATOM 667 C C . LYS A 1 85 ? 21.411 -1.766 4.362 1.00 81.94 85 LYS A C 1
ATOM 669 O O . LYS A 1 85 ? 22.607 -1.759 4.096 1.00 81.94 85 LYS A O 1
ATOM 674 N N . GLY A 1 86 ? 20.665 -0.657 4.341 1.00 76.88 86 GLY A N 1
ATOM 675 C CA . GLY A 1 86 ? 21.199 0.687 4.070 1.00 76.88 86 GLY A CA 1
ATOM 676 C C . GLY A 1 86 ? 20.636 1.379 2.825 1.00 76.88 86 GLY A C 1
ATOM 677 O O . GLY A 1 86 ? 21.069 2.480 2.500 1.00 76.88 86 GLY A O 1
ATOM 678 N N . ASN A 1 87 ? 19.656 0.785 2.133 1.00 81.50 87 ASN A N 1
ATOM 679 C CA . ASN A 1 87 ? 18.975 1.439 1.013 1.00 81.50 87 ASN A CA 1
ATOM 680 C C . ASN A 1 87 ? 17.828 2.338 1.512 1.00 81.50 87 ASN A C 1
ATOM 682 O O . ASN A 1 87 ? 16.645 1.991 1.414 1.00 81.50 87 ASN A O 1
ATOM 686 N N . SER A 1 88 ? 18.193 3.510 2.038 1.00 80.88 88 SER A N 1
ATOM 687 C CA . SER A 1 88 ? 17.269 4.486 2.633 1.00 80.88 88 SER A CA 1
ATOM 688 C C . SER A 1 88 ? 16.148 4.921 1.682 1.00 80.88 88 SER A C 1
ATOM 690 O O . SER A 1 88 ? 15.026 5.150 2.128 1.00 80.88 88 SER A O 1
ATOM 692 N N . GLY A 1 89 ? 16.418 4.987 0.371 1.00 82.81 89 GLY A N 1
ATOM 693 C CA . GLY A 1 89 ? 15.426 5.383 -0.633 1.00 82.81 89 GLY A CA 1
ATOM 694 C C . GLY A 1 89 ? 14.256 4.403 -0.711 1.00 82.81 89 GLY A C 1
ATOM 695 O O . GLY A 1 89 ? 13.096 4.802 -0.623 1.00 82.81 89 GLY A O 1
ATOM 696 N N . SER A 1 90 ? 14.558 3.105 -0.779 1.00 84.06 90 SER A N 1
ATOM 697 C CA . SER A 1 90 ? 13.524 2.063 -0.795 1.00 84.06 90 SER A CA 1
ATOM 698 C C . SER A 1 90 ? 12.696 2.022 0.497 1.00 84.06 90 SER A C 1
ATOM 700 O O . SER A 1 90 ? 11.502 1.748 0.439 1.00 84.06 90 SER A O 1
ATOM 702 N N . LEU A 1 91 ? 13.292 2.365 1.648 1.00 85.81 91 LEU A N 1
ATOM 703 C CA . LEU A 1 91 ? 12.597 2.400 2.938 1.00 85.81 91 LEU A CA 1
ATOM 704 C C . LEU A 1 91 ? 11.520 3.498 2.974 1.00 85.81 91 LEU A C 1
ATOM 706 O O . LEU A 1 91 ? 10.410 3.267 3.452 1.00 85.81 91 LEU A O 1
ATOM 710 N N . ILE A 1 92 ? 11.836 4.677 2.427 1.00 87.69 92 ILE A N 1
ATOM 711 C CA . ILE A 1 92 ? 10.898 5.805 2.310 1.00 87.69 92 ILE A CA 1
ATOM 712 C C . ILE A 1 92 ? 9.721 5.429 1.404 1.00 87.69 92 ILE A C 1
ATOM 714 O O . ILE A 1 92 ? 8.578 5.751 1.717 1.00 87.69 92 ILE A O 1
ATOM 718 N N . LEU A 1 93 ? 9.993 4.701 0.319 1.00 86.75 93 LEU A N 1
ATOM 719 C CA . LEU A 1 93 ? 8.983 4.212 -0.623 1.00 86.75 93 LEU A CA 1
ATOM 720 C C . LEU A 1 93 ? 7.973 3.254 0.019 1.00 86.75 93 LEU A C 1
ATOM 722 O O . LEU A 1 93 ? 6.782 3.337 -0.277 1.00 86.75 93 LEU A O 1
ATOM 726 N N . ILE A 1 94 ? 8.425 2.362 0.905 1.00 88.75 94 ILE A N 1
ATOM 727 C CA . ILE A 1 94 ? 7.553 1.364 1.548 1.00 88.75 94 ILE A CA 1
ATOM 728 C C . ILE A 1 94 ? 6.913 1.853 2.858 1.00 88.75 94 ILE A C 1
ATOM 730 O O . ILE A 1 94 ? 5.910 1.288 3.296 1.00 88.75 94 ILE A O 1
ATOM 734 N N . ALA A 1 95 ? 7.448 2.905 3.487 1.00 89.62 95 ALA A N 1
ATOM 735 C CA . ALA A 1 95 ? 6.960 3.437 4.764 1.00 89.62 95 ALA A CA 1
ATOM 736 C C . ALA A 1 95 ? 5.452 3.786 4.795 1.00 89.62 95 ALA A C 1
ATOM 738 O O . ALA A 1 95 ? 4.806 3.493 5.807 1.00 89.62 95 ALA A O 1
ATOM 739 N N . PRO A 1 96 ? 4.836 4.335 3.726 1.00 90.50 96 PRO A N 1
ATOM 740 C CA . PRO A 1 96 ? 3.393 4.568 3.693 1.00 90.50 96 PRO A CA 1
ATOM 741 C C . PRO A 1 96 ? 2.560 3.303 3.940 1.00 90.50 96 PRO A C 1
ATOM 743 O O . PRO A 1 96 ? 1.503 3.391 4.560 1.00 90.50 96 PRO A O 1
ATOM 746 N N . PHE A 1 97 ? 3.031 2.118 3.534 1.00 90.81 97 PHE A N 1
ATOM 747 C CA . PHE A 1 97 ? 2.313 0.856 3.766 1.00 90.81 97 PHE A CA 1
ATOM 748 C C . PHE A 1 97 ? 2.281 0.475 5.241 1.00 90.81 97 PHE A C 1
ATOM 750 O O . PHE A 1 97 ? 1.248 0.026 5.737 1.00 90.81 97 PHE A O 1
ATOM 757 N N . LEU A 1 98 ? 3.379 0.722 5.959 1.00 92.50 98 LEU A N 1
ATOM 758 C CA . LEU A 1 98 ? 3.428 0.533 7.405 1.00 92.50 98 LEU A CA 1
ATOM 759 C C . LEU A 1 98 ? 2.422 1.455 8.105 1.00 92.50 98 LEU A C 1
ATOM 761 O O . LEU A 1 98 ? 1.660 0.999 8.958 1.00 92.50 98 LEU A O 1
ATOM 765 N N . LEU A 1 99 ? 2.376 2.729 7.701 1.00 92.06 99 LEU A N 1
ATOM 766 C CA . LEU A 1 99 ? 1.443 3.714 8.254 1.00 92.06 99 LEU A CA 1
ATOM 767 C C . LEU A 1 99 ? -0.016 3.325 8.001 1.00 92.06 99 LEU A C 1
ATOM 769 O O . LEU A 1 99 ? -0.820 3.353 8.931 1.00 92.06 99 LEU A O 1
ATOM 773 N N . VAL A 1 100 ? -0.355 2.909 6.776 1.00 91.94 100 VAL A N 1
ATOM 774 C CA . VAL A 1 100 ? -1.696 2.403 6.433 1.00 91.94 100 VAL A CA 1
ATOM 775 C C . VAL A 1 100 ? -2.058 1.196 7.300 1.00 91.94 100 VAL A C 1
ATOM 777 O O . VAL A 1 100 ? -3.155 1.148 7.861 1.00 91.94 100 VAL A O 1
ATOM 780 N N . GLY A 1 101 ? -1.136 0.240 7.442 1.00 89.19 101 GLY A N 1
ATOM 781 C CA . GLY A 1 101 ? -1.360 -0.969 8.229 1.00 89.19 101 GLY A CA 1
ATOM 782 C C . GLY A 1 101 ? -1.619 -0.678 9.707 1.00 89.19 101 GLY A C 1
ATOM 783 O O . GLY A 1 101 ? -2.601 -1.161 10.277 1.00 89.19 101 GLY A O 1
ATOM 784 N N . MET A 1 102 ? -0.791 0.178 10.310 1.00 91.19 102 MET A N 1
ATOM 785 C CA . MET A 1 102 ? -0.968 0.629 11.691 1.00 91.19 102 MET A CA 1
ATOM 786 C C . MET A 1 102 ? -2.286 1.385 11.879 1.00 91.19 102 MET A C 1
ATOM 788 O O . MET A 1 102 ? -3.006 1.125 12.843 1.00 91.19 102 MET A O 1
ATOM 792 N N . LEU A 1 103 ? -2.634 2.284 10.955 1.00 89.00 103 LEU A N 1
ATOM 793 C CA . LEU A 1 103 ? -3.838 3.108 11.059 1.00 89.00 103 LEU A CA 1
ATOM 794 C C . LEU A 1 103 ? -5.123 2.264 11.001 1.00 89.00 103 LEU A C 1
ATOM 796 O O . LEU A 1 103 ? -6.045 2.507 11.783 1.00 89.00 103 LEU A O 1
ATOM 800 N N . LEU A 1 104 ? -5.157 1.233 10.147 1.00 89.06 104 LEU A N 1
ATOM 801 C CA . LEU A 1 104 ? -6.269 0.278 10.061 1.00 89.06 104 LEU A CA 1
ATOM 802 C C . LEU A 1 104 ? -6.439 -0.543 11.348 1.00 89.06 104 LEU A C 1
ATOM 804 O O . LEU A 1 104 ? -7.559 -0.703 11.838 1.00 89.06 104 LEU A O 1
ATOM 808 N N . ILE A 1 105 ? -5.339 -1.035 11.925 1.00 88.88 105 ILE A N 1
ATOM 809 C CA . ILE A 1 105 ? -5.381 -1.809 13.176 1.00 88.88 105 ILE A CA 1
ATOM 810 C C . ILE A 1 105 ? -5.819 -0.916 14.343 1.00 88.88 105 ILE A C 1
ATOM 812 O O . ILE A 1 105 ? -6.719 -1.288 15.099 1.00 88.88 105 ILE A O 1
ATOM 816 N N . LEU A 1 106 ? -5.240 0.283 14.462 1.00 88.81 106 LEU A N 1
ATOM 817 C CA . LEU A 1 106 ? -5.600 1.252 15.500 1.00 88.81 106 LEU A CA 1
ATOM 818 C C . LEU A 1 106 ? -7.075 1.647 15.417 1.00 88.81 106 LEU A C 1
ATOM 820 O O . LEU A 1 106 ? -7.760 1.673 16.438 1.00 88.81 106 LEU A O 1
ATOM 824 N N . HIS A 1 107 ? -7.588 1.903 14.212 1.00 88.25 107 HIS A N 1
ATOM 825 C CA . HIS A 1 107 ? -9.005 2.192 14.005 1.00 88.25 107 HIS A CA 1
ATOM 826 C C . HIS A 1 107 ? -9.900 1.082 14.562 1.00 88.25 107 HIS A C 1
ATOM 828 O O . HIS A 1 107 ? -10.850 1.367 15.301 1.00 88.25 107 HIS A O 1
ATOM 834 N N . ARG A 1 108 ? -9.564 -0.184 14.287 1.00 85.38 108 ARG A N 1
ATOM 835 C CA . ARG A 1 108 ? -10.365 -1.308 14.767 1.00 85.38 108 ARG A CA 1
ATOM 836 C C . ARG A 1 108 ? -10.302 -1.479 16.285 1.00 85.38 108 ARG A C 1
ATOM 838 O O . ARG A 1 108 ? -11.340 -1.742 16.893 1.00 85.38 108 ARG A O 1
ATOM 845 N N . ILE A 1 109 ? -9.130 -1.304 16.897 1.00 85.88 109 ILE A N 1
ATOM 846 C CA . ILE A 1 109 ? -8.972 -1.372 18.361 1.00 85.88 109 ILE A CA 1
ATOM 847 C C . ILE A 1 109 ? -9.793 -0.267 19.039 1.00 85.88 109 ILE A C 1
ATOM 849 O O . ILE A 1 109 ? -10.512 -0.538 19.999 1.00 85.88 109 ILE A O 1
ATOM 853 N N . LEU A 1 110 ? -9.760 0.961 18.510 1.00 86.00 110 LEU A N 1
ATOM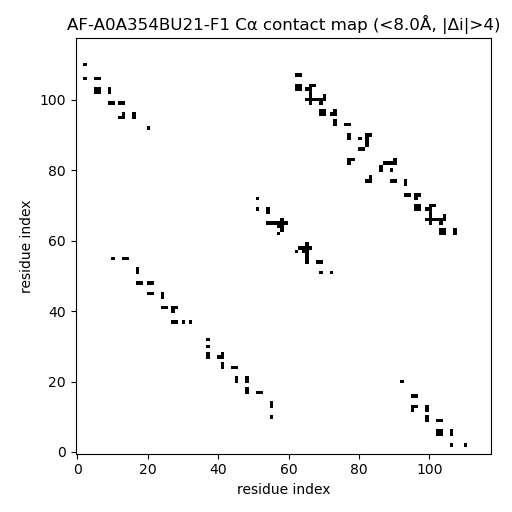 854 C CA . LEU A 1 110 ? -10.531 2.083 19.056 1.00 86.00 110 LEU A CA 1
ATOM 855 C C . LEU A 1 110 ? -12.048 1.878 18.937 1.00 86.00 110 LEU A C 1
ATOM 857 O O . LEU A 1 110 ? -12.792 2.288 19.829 1.00 86.00 110 LEU A O 1
ATOM 861 N N . ILE A 1 111 ? -12.521 1.241 17.862 1.00 82.81 111 ILE A N 1
ATOM 862 C CA . ILE A 1 111 ? -13.934 0.856 17.733 1.00 82.81 111 ILE A CA 1
ATOM 863 C C . ILE A 1 111 ? -14.301 -0.223 18.752 1.00 82.81 111 ILE A C 1
ATOM 865 O O . ILE A 1 111 ? -15.322 -0.087 19.424 1.00 82.81 111 ILE A O 1
ATOM 869 N N . ALA A 1 112 ? -13.481 -1.269 18.883 1.00 81.69 112 ALA A N 1
ATOM 870 C CA . ALA A 1 112 ? -13.735 -2.358 19.824 1.00 81.69 112 ALA A CA 1
ATOM 871 C C . ALA A 1 112 ? -13.783 -1.852 21.277 1.00 81.69 112 ALA A C 1
ATOM 873 O O . ALA A 1 112 ? -14.697 -2.199 22.018 1.00 81.69 112 ALA A O 1
ATOM 874 N N . GLY A 1 113 ? -12.863 -0.958 21.657 1.00 74.25 113 GLY A N 1
ATOM 875 C CA . GLY A 1 113 ? -12.834 -0.353 22.992 1.00 74.25 113 GLY A CA 1
ATOM 876 C C . GLY A 1 113 ? -14.061 0.507 23.312 1.00 74.25 113 GLY A C 1
ATOM 877 O O . GLY A 1 113 ? -14.521 0.503 24.447 1.00 74.25 113 GLY A O 1
ATOM 878 N N . ARG A 1 114 ? -14.647 1.195 22.320 1.00 71.56 114 ARG A N 1
ATOM 879 C CA . ARG A 1 114 ? -15.898 1.956 22.513 1.00 71.56 114 ARG A CA 1
ATOM 880 C C . ARG A 1 114 ? -17.142 1.080 22.660 1.00 71.56 114 ARG A C 1
ATOM 882 O O . ARG A 1 114 ? -18.129 1.560 23.202 1.00 71.56 114 ARG A O 1
ATOM 889 N N . GLY A 1 115 ? -17.108 -0.160 22.171 1.00 59.50 115 GLY A N 1
ATOM 890 C CA . GLY A 1 115 ? -18.211 -1.114 22.315 1.00 59.50 115 GLY A CA 1
ATOM 891 C C . GLY A 1 115 ? -18.324 -1.722 23.716 1.00 59.50 115 GLY A C 1
ATOM 892 O O . GLY A 1 115 ? -19.411 -2.124 24.097 1.00 59.50 115 GLY A O 1
ATOM 893 N N . ASN A 1 116 ? -17.235 -1.735 24.492 1.00 58.22 116 ASN A N 1
ATOM 894 C CA . ASN A 1 116 ? -17.183 -2.328 25.836 1.00 58.22 116 ASN A CA 1
ATOM 895 C C . ASN A 1 116 ? -17.509 -1.329 26.968 1.00 58.22 116 ASN A C 1
ATOM 897 O O . ASN A 1 116 ? -17.362 -1.660 28.140 1.00 58.22 116 ASN A O 1
ATOM 901 N N . SER A 1 117 ? -17.875 -0.088 26.632 1.00 54.19 117 SER A N 1
ATOM 902 C CA . SER A 1 117 ? -18.223 0.975 27.591 1.00 54.19 117 SER A CA 1
ATOM 903 C C . SER A 1 117 ? -19.714 1.337 27.578 1.00 54.19 117 SER A C 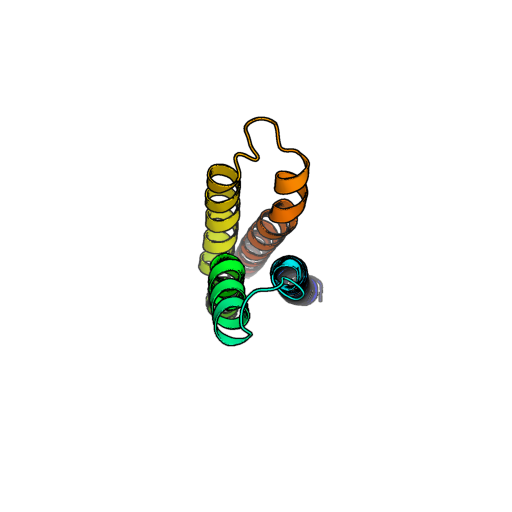1
ATOM 905 O O . SER A 1 117 ? -20.080 2.408 28.060 1.00 54.19 117 SER A O 1
ATOM 907 N N . GLN A 1 118 ? -20.559 0.468 27.018 1.00 43.72 118 GLN A N 1
ATOM 908 C CA . GLN A 1 118 ? -22.018 0.478 27.174 1.00 43.72 118 GLN A CA 1
ATOM 909 C C . GLN A 1 118 ? -22.472 -0.881 27.691 1.00 43.72 118 GLN A C 1
ATOM 911 O O . GLN A 1 118 ? -23.485 -0.898 28.419 1.00 43.72 118 GLN A O 1
#

pLDDT: mean 87.16, std 7.75, range [43.72, 93.94]

Nearest PDB structures (foldseek):
  2rld-assembly1_A  TM=5.478E-01  e=7.792E+00  Bacteroides thetaiotaomicron VPI-5482
  3lmf-assembly1_A  TM=4.418E-01  e=9.661E+00  Nitrosospira multiformis ATCC 25196

Solvent-accessible surface area (backbone atoms only — not comparable to full-atom values): 6274 Å² total; per-residue (Å²): 112,67,67,62,50,51,55,52,48,31,52,53,52,46,52,52,51,38,53,57,55,47,58,62,34,55,70,52,61,88,57,97,64,58,68,71,59,34,54,53,50,32,55,59,60,30,46,69,38,52,56,50,50,52,30,52,60,46,27,75,83,34,40,57,61,16,12,50,44,28,37,50,48,32,52,53,51,32,60,75,70,39,21,88,79,74,37,62,69,58,41,62,71,39,44,60,38,40,52,31,11,51,46,32,38,50,52,52,51,57,52,55,58,61,64,76,76,117

Secondary structure (DSSP, 8-state):
-HHHHHHHHHHHHHHHHHHHHHHHGGGGTTSSS-HHHHHHHHHHHTHHHHHHHHHHHHHHH-HHHHHHHHHHHHHHHHHHTTGGGT-HHHHHHHHHHHHHHHHHHHHHHHHHHHHTT-